Protein AF-A0A015M7V1-F1 (afdb_monomer_lite)

Organism: Rhizophagus irregularis (strain DAOM 197198w) (NCBI:txid1432141)

Radius of gyration: 36.33 Å; chains: 1; bounding box: 43×48×104 Å

Foldseek 3Di:
DDDDDDDDDDDDDDDDDDDDDPPPVVPPPPPVPPPDPPPPVVVVCVVCVVVVVPDDPDDDDPVRVCVVCVVVDDDDDPQWDADPPPRDIDGHPDDDPVVVVVVVVVVD

InterPro domains:
  IPR002677 Large ribosomal subunit protein bL32 [MF_00340] (54-106)
  IPR002677 Large ribosomal subunit protein bL32 [PF01783] (54-101)
  IPR002677 Large ribosomal subunit protein bL32 [TIGR01031] (54-101)
  IPR011332 Zinc-binding ribosomal protein [SSF57829] (51-102)
  IPR051991 Mitochondrial ribosomal protein bL32 [PTHR21026] (51-104)

Sequence (108 aa):
MFSSKYISIYNHALISTSTSGPLSIFMQTFWKESQRNTGTLLGLAEILGPILWAVPKKKTSHSKKRMRSANKGLKDKTNIVNCPGCGQKHLTHHLCFNCYKNFNNIER

Secondary structure (DSSP, 8-state):
---------------------TTSGGGSSSSTT--SS-TTTHHHHHHHHHHHH---SSPPPHHHHHHHHHTTPPPP---EEE-TTT--EEETTS--HHHHHHHHHH--

Structure (mmCIF, N/CA/C/O backbone):
data_AF-A0A015M7V1-F1
#
_entry.id   AF-A0A015M7V1-F1
#
loop_
_atom_site.group_PDB
_atom_site.id
_atom_site.type_symbol
_atom_site.label_atom_id
_atom_site.label_alt_id
_atom_site.label_comp_id
_atom_site.label_asym_id
_atom_site.label_entity_id
_atom_site.label_seq_id
_atom_site.pdbx_PDB_ins_code
_atom_site.Cartn_x
_atom_site.Cartn_y
_atom_site.Cartn_z
_atom_site.occupancy
_atom_site.B_iso_or_equiv
_atom_site.auth_seq_id
_atom_site.auth_comp_id
_atom_site.auth_asym_id
_atom_site.auth_atom_id
_atom_site.pdbx_PDB_model_num
ATOM 1 N N . MET A 1 1 ? 7.369 21.605 -35.701 1.00 39.56 1 MET A N 1
ATOM 2 C CA . MET A 1 1 ? 7.727 21.595 -37.140 1.00 39.56 1 MET A CA 1
ATOM 3 C C . MET A 1 1 ? 8.071 20.158 -37.493 1.00 39.56 1 MET A C 1
ATOM 5 O O . MET A 1 1 ? 9.021 19.668 -36.914 1.00 39.56 1 MET A O 1
ATOM 9 N N . PHE A 1 2 ? 7.351 19.357 -38.272 1.00 39.59 2 PHE A N 1
ATOM 10 C CA . PHE A 1 2 ? 6.214 19.477 -39.196 1.00 39.59 2 PHE A CA 1
ATOM 11 C C . PHE A 1 2 ? 5.358 18.213 -38.945 1.00 39.59 2 PHE A C 1
ATOM 13 O O . PHE A 1 2 ? 5.911 17.131 -38.800 1.00 39.59 2 PHE A O 1
ATOM 20 N N . SER A 1 3 ? 4.088 18.293 -38.553 1.00 34.16 3 SER A N 1
ATOM 21 C CA . SER A 1 3 ? 2.890 18.459 -39.388 1.00 34.16 3 SER A CA 1
ATOM 22 C C . SER A 1 3 ? 2.840 17.644 -40.687 1.00 34.16 3 SER A C 1
ATOM 24 O O . SER A 1 3 ? 3.708 17.754 -41.541 1.00 34.16 3 SER A O 1
ATOM 26 N N . SER A 1 4 ? 1.686 16.990 -40.836 1.00 37.41 4 SER A N 1
ATOM 27 C CA . SER A 1 4 ? 1.004 16.645 -42.083 1.00 37.41 4 SER A CA 1
ATOM 28 C C . SER A 1 4 ? 1.239 15.257 -42.678 1.00 37.41 4 SER A C 1
ATOM 30 O O . SER A 1 4 ? 2.152 15.000 -43.451 1.00 37.41 4 SER A O 1
ATOM 32 N N . LYS A 1 5 ? 0.265 14.394 -42.366 1.00 50.03 5 LYS A N 1
ATOM 33 C CA . LYS A 1 5 ? -0.50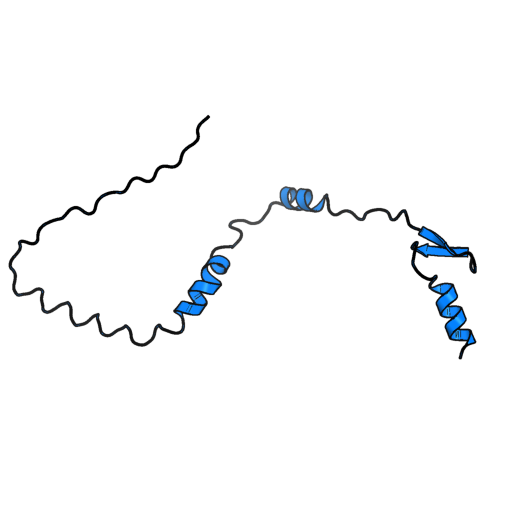2 13.574 -43.315 1.00 50.03 5 LYS A CA 1
ATOM 34 C C . LYS A 1 5 ? -0.212 13.906 -44.790 1.00 50.03 5 LYS A C 1
ATOM 36 O O . LYS A 1 5 ? -0.436 15.050 -45.180 1.00 50.03 5 LYS A O 1
ATOM 41 N N . TYR A 1 6 ? 0.083 12.901 -45.614 1.00 50.66 6 TYR A N 1
ATOM 42 C CA . TYR A 1 6 ? -0.621 12.760 -46.890 1.00 50.66 6 TYR A CA 1
ATOM 43 C C . TYR A 1 6 ? -0.497 11.348 -47.474 1.00 50.66 6 TYR A C 1
ATOM 45 O O . TYR A 1 6 ? 0.552 10.713 -47.441 1.00 50.66 6 TYR A O 1
ATOM 53 N N . ILE A 1 7 ? -1.633 10.885 -47.977 1.00 50.22 7 ILE A N 1
ATOM 54 C CA . I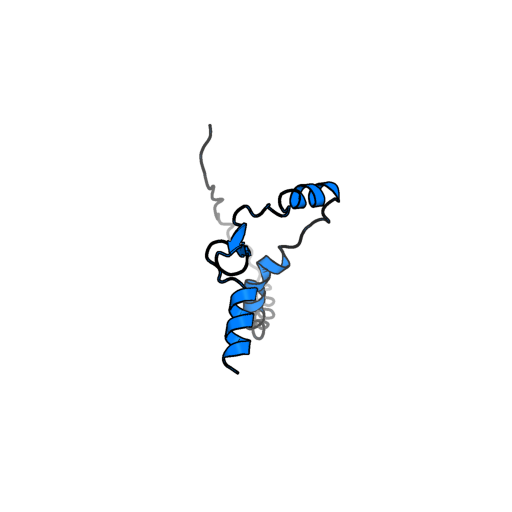LE A 1 7 ? -1.883 9.651 -48.713 1.00 50.22 7 ILE A CA 1
ATOM 55 C C . ILE A 1 7 ? -1.413 9.864 -50.156 1.00 50.22 7 ILE A C 1
ATOM 57 O O . ILE A 1 7 ? -1.792 10.859 -50.760 1.00 50.22 7 ILE A O 1
ATOM 61 N N . SER A 1 8 ? -0.668 8.923 -50.741 1.00 42.22 8 SER A N 1
ATOM 62 C CA . SER A 1 8 ? -0.538 8.839 -52.201 1.00 42.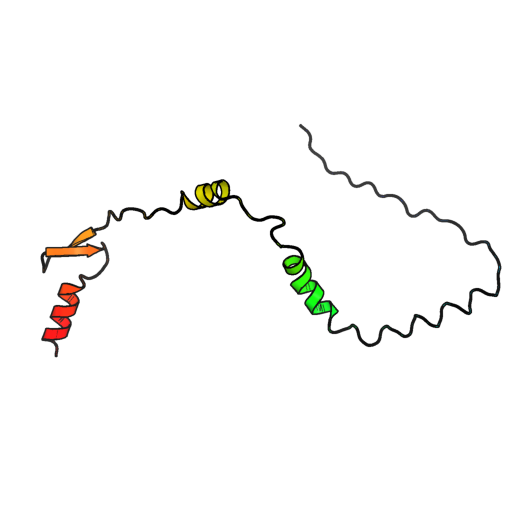22 8 SER A CA 1
ATOM 63 C C . SER A 1 8 ? -0.860 7.427 -52.668 1.00 42.22 8 SER A C 1
ATOM 65 O O . SER A 1 8 ? -0.006 6.548 -52.721 1.00 42.22 8 SER A O 1
ATOM 67 N N . ILE A 1 9 ? -2.150 7.229 -52.934 1.00 50.59 9 ILE A N 1
ATOM 68 C CA . ILE A 1 9 ? -2.687 6.633 -54.163 1.00 50.59 9 ILE A CA 1
ATOM 69 C C . ILE A 1 9 ? -1.583 6.267 -55.169 1.00 50.59 9 ILE A C 1
ATOM 71 O O . ILE A 1 9 ? -0.984 7.145 -55.788 1.00 50.59 9 ILE A O 1
ATOM 75 N N . TYR A 1 10 ? -1.353 4.971 -55.367 1.00 47.97 10 TYR A N 1
ATOM 76 C CA . TYR A 1 10 ? -0.827 4.475 -56.631 1.00 47.97 10 TYR A CA 1
ATOM 77 C C . TYR A 1 10 ? -1.957 3.751 -57.349 1.00 47.97 10 TYR A C 1
ATOM 79 O O . TYR A 1 10 ? -2.321 2.620 -57.045 1.00 47.97 10 TYR A O 1
ATOM 87 N N . ASN A 1 11 ? -2.560 4.542 -58.229 1.00 55.62 11 ASN A N 1
ATOM 88 C CA . ASN A 1 11 ? -3.210 4.214 -59.485 1.00 55.62 11 ASN A CA 1
ATOM 89 C C . ASN A 1 11 ? -3.291 2.727 -59.856 1.00 55.62 11 ASN A C 1
ATOM 91 O O . ASN A 1 11 ? -2.299 2.087 -60.200 1.00 55.62 11 ASN A O 1
ATOM 95 N N . HIS A 1 12 ? -4.532 2.254 -59.953 1.00 53.00 12 HIS A N 1
ATOM 96 C CA . HIS A 1 12 ? -4.902 1.304 -60.989 1.00 53.00 12 HIS A CA 1
ATOM 97 C C . HIS A 1 12 ? -4.653 1.952 -62.356 1.00 53.00 12 HIS A C 1
ATOM 99 O O . HIS A 1 12 ? -5.276 2.957 -62.689 1.00 53.00 12 HIS A O 1
ATOM 105 N N . ALA A 1 13 ? -3.774 1.359 -63.157 1.00 44.25 13 ALA A N 1
ATOM 106 C CA . ALA A 1 13 ? -3.712 1.613 -64.587 1.00 44.25 13 ALA A CA 1
ATOM 107 C C . ALA A 1 13 ? -3.481 0.284 -65.314 1.00 44.25 13 ALA A C 1
ATOM 109 O O . ALA A 1 13 ? -2.389 -0.273 -65.316 1.00 44.25 13 ALA A O 1
ATOM 110 N N . LEU A 1 14 ? -4.596 -0.234 -65.834 1.00 47.03 14 LEU A N 1
ATOM 111 C CA . LEU A 1 14 ? -4.760 -0.895 -67.129 1.00 47.03 14 LEU A CA 1
ATOM 112 C C . LEU A 1 14 ? -3.486 -1.479 -67.764 1.00 47.03 14 LEU A C 1
ATOM 114 O O . LEU A 1 14 ? -2.720 -0.761 -68.401 1.00 47.03 14 LEU A O 1
ATOM 118 N N . ILE A 1 15 ? -3.359 -2.807 -67.722 1.00 42.41 15 ILE A N 1
ATOM 119 C CA . ILE A 1 15 ? -2.687 -3.536 -68.799 1.00 42.41 15 ILE A CA 1
ATOM 120 C C . ILE A 1 15 ? -3.764 -4.331 -69.526 1.00 42.41 15 ILE A C 1
ATOM 122 O O . ILE A 1 15 ? -4.440 -5.195 -68.968 1.00 42.41 15 ILE A O 1
ATOM 126 N N . SER A 1 16 ? -3.954 -3.921 -70.768 1.00 41.44 16 SER A N 1
ATOM 127 C CA . SER A 1 16 ? -4.854 -4.447 -71.773 1.00 41.44 16 SER A CA 1
ATOM 128 C C . SER A 1 16 ? -4.626 -5.938 -72.024 1.00 41.44 16 SER A C 1
ATOM 130 O O . SER A 1 16 ? -3.512 -6.411 -72.240 1.00 41.44 16 SER A O 1
ATOM 132 N N . THR A 1 17 ? -5.732 -6.673 -72.055 1.00 49.56 17 THR A N 1
ATOM 133 C CA . THR A 1 17 ? -5.836 -8.031 -72.582 1.00 49.56 17 THR A CA 1
ATOM 134 C C . THR A 1 17 ? -5.466 -8.055 -74.060 1.00 49.56 17 THR A C 1
ATOM 136 O O . THR A 1 17 ? -6.141 -7.418 -74.865 1.00 49.56 17 THR A O 1
ATOM 139 N N . SER A 1 18 ? -4.445 -8.823 -74.436 1.00 51.44 18 SER A N 1
ATOM 140 C CA . SER A 1 18 ? -4.304 -9.321 -75.811 1.00 51.44 18 SER A CA 1
ATOM 141 C C . SER A 1 18 ? -3.325 -10.492 -75.898 1.00 51.44 18 SER A C 1
ATOM 143 O O . SER A 1 18 ? -2.223 -10.361 -76.408 1.00 51.44 18 SER A O 1
ATOM 145 N N . THR A 1 19 ? -3.748 -11.675 -75.457 1.00 50.72 19 THR A N 1
ATOM 146 C CA . THR A 1 19 ? -3.276 -12.918 -76.079 1.00 50.72 19 THR A CA 1
ATOM 147 C C . THR A 1 19 ? -4.437 -13.899 -76.176 1.00 50.72 19 THR A C 1
ATOM 149 O O . THR A 1 19 ? -4.926 -14.470 -75.204 1.00 50.72 19 THR A O 1
ATOM 152 N N . SER A 1 20 ? -4.927 -14.024 -77.402 1.00 57.53 20 SER A N 1
ATOM 153 C CA . SER A 1 20 ? -5.829 -15.057 -77.880 1.00 57.53 20 SER A CA 1
ATOM 154 C C . SER A 1 20 ? -5.224 -16.442 -77.641 1.00 57.53 20 SER A C 1
ATOM 156 O O . SER A 1 20 ? -4.192 -16.787 -78.209 1.00 57.53 20 SER A O 1
ATOM 158 N N . GLY A 1 21 ? -5.883 -17.258 -76.822 1.00 52.94 21 GLY A N 1
ATOM 159 C CA . GLY A 1 21 ? -5.519 -18.659 -76.634 1.00 52.94 21 GLY A CA 1
ATOM 160 C C . GLY A 1 21 ? -6.689 -19.457 -76.056 1.00 52.94 21 GLY A C 1
ATOM 161 O O . GLY A 1 21 ? -7.002 -19.277 -74.881 1.00 52.94 21 GLY A O 1
ATOM 162 N N . PRO A 1 22 ? -7.344 -20.349 -76.823 1.00 55.25 22 PRO A N 1
ATOM 163 C CA . PRO A 1 22 ? -8.545 -21.071 -76.384 1.00 55.25 22 PRO A CA 1
ATOM 164 C C . PRO A 1 22 ? -8.295 -22.199 -75.357 1.00 55.25 22 PRO A C 1
ATOM 166 O O . PRO A 1 22 ? -9.187 -23.000 -75.103 1.00 55.25 22 PRO A O 1
ATOM 169 N N . LEU A 1 23 ? -7.115 -22.273 -74.729 1.00 50.62 23 LEU A N 1
ATOM 170 C CA . LEU A 1 23 ? -6.747 -23.347 -73.790 1.00 50.62 23 LEU A CA 1
ATOM 171 C C . LEU A 1 23 ? -6.768 -22.947 -72.302 1.00 50.62 23 LEU A C 1
ATOM 173 O O . LEU A 1 23 ? -6.544 -23.797 -71.446 1.00 50.62 23 LEU A O 1
ATOM 177 N N . SER A 1 24 ? -7.071 -21.693 -71.951 1.00 53.00 24 SER A N 1
ATOM 178 C CA . SER A 1 24 ? -7.080 -21.238 -70.544 1.00 53.00 24 SER A CA 1
ATOM 179 C C . SER A 1 24 ? -8.448 -21.311 -69.852 1.00 53.00 24 SER A C 1
ATOM 181 O O . SER A 1 24 ? -8.543 -21.074 -68.646 1.00 53.00 24 SER A O 1
ATOM 183 N N . ILE A 1 25 ? -9.505 -21.691 -70.577 1.00 49.31 25 ILE A N 1
ATOM 184 C CA . ILE A 1 25 ? -10.863 -21.839 -70.022 1.00 49.31 25 ILE A CA 1
ATOM 185 C C . ILE A 1 25 ? -10.991 -23.142 -69.204 1.00 49.31 25 ILE A C 1
ATOM 187 O O . ILE A 1 25 ? -11.858 -23.255 -68.341 1.00 49.31 25 ILE A O 1
ATOM 191 N N . PHE A 1 26 ? -10.077 -24.103 -69.384 1.00 50.84 26 PHE A N 1
ATOM 192 C CA . PHE A 1 26 ? -10.137 -25.412 -68.719 1.00 50.84 26 PHE A CA 1
ATOM 193 C C . PHE A 1 26 ? -9.481 -25.468 -67.323 1.00 50.84 26 PHE A C 1
ATOM 195 O O . PHE A 1 26 ? -9.515 -26.502 -66.664 1.00 50.84 26 PHE A O 1
ATOM 202 N N . MET A 1 27 ? -8.912 -24.366 -66.824 1.00 48.50 27 MET A N 1
ATOM 203 C CA . MET A 1 27 ? -8.273 -24.317 -65.496 1.00 48.50 27 MET A CA 1
ATOM 204 C C . MET A 1 27 ? -8.812 -23.190 -64.611 1.00 48.50 27 MET A C 1
ATOM 206 O O . MET A 1 27 ? -8.071 -22.543 -63.882 1.00 48.50 27 MET A O 1
ATOM 210 N N . GLN A 1 28 ? -10.120 -22.925 -64.670 1.00 54.81 28 GLN A N 1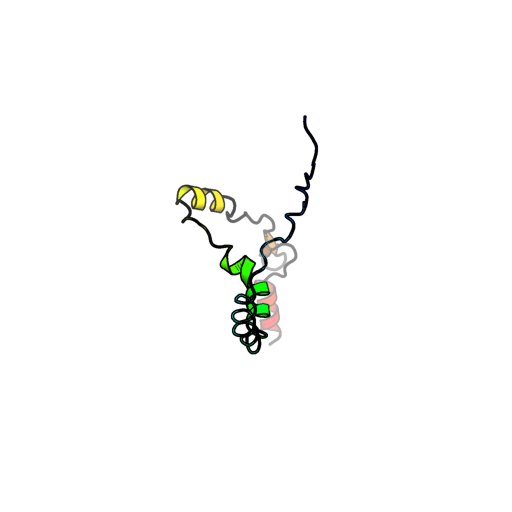
ATOM 211 C CA . GLN A 1 28 ? -10.757 -21.955 -63.763 1.00 54.81 28 GLN A CA 1
ATOM 212 C C . GLN A 1 28 ? -11.997 -22.491 -63.039 1.00 54.81 28 GLN A C 1
ATOM 214 O O . GLN A 1 28 ? -12.506 -21.834 -62.134 1.00 54.81 28 GLN A O 1
ATOM 219 N N . THR A 1 29 ? -12.457 -23.704 -63.349 1.00 52.66 29 THR A N 1
ATOM 220 C CA . THR A 1 29 ? -13.654 -24.282 -62.716 1.00 52.66 29 THR A CA 1
ATOM 221 C C . THR A 1 29 ? -13.361 -25.306 -61.622 1.00 52.66 29 THR A C 1
ATOM 223 O O . THR A 1 29 ? -14.285 -25.688 -60.916 1.00 52.66 29 THR A O 1
ATOM 226 N N . PHE A 1 30 ? -12.102 -25.695 -61.386 1.00 51.03 30 PHE A N 1
ATOM 227 C CA . PHE A 1 30 ? -11.790 -26.709 -60.365 1.00 51.03 30 PHE A CA 1
ATOM 228 C C . PHE A 1 30 ? -11.443 -26.155 -58.971 1.00 51.03 30 PHE A C 1
ATOM 230 O O . PHE A 1 30 ? -11.363 -26.915 -58.014 1.00 51.03 30 PHE A O 1
ATOM 237 N N . TRP A 1 31 ? -11.269 -24.839 -58.813 1.00 48.19 31 TRP A N 1
ATOM 238 C CA . TRP A 1 31 ? -10.969 -24.239 -57.499 1.00 48.19 31 TRP A CA 1
ATOM 239 C C . TRP A 1 31 ? -12.094 -23.382 -56.911 1.00 48.19 31 TRP A C 1
ATOM 241 O O . TRP A 1 31 ? -11.971 -22.878 -55.797 1.00 48.19 31 TRP A O 1
ATOM 251 N N . LYS A 1 32 ? -13.231 -23.265 -57.608 1.00 49.12 32 LYS A N 1
ATOM 252 C CA . LYS A 1 32 ? -14.422 -22.562 -57.103 1.00 49.12 32 LYS A CA 1
ATOM 253 C C . LYS A 1 32 ? -15.414 -23.454 -56.348 1.00 49.12 32 LYS A C 1
ATOM 255 O O . LYS A 1 32 ? -16.511 -23.010 -56.044 1.00 49.12 32 LYS A O 1
ATOM 260 N N . GLU A 1 33 ? -14.998 -24.663 -55.977 1.00 53.47 33 GLU A N 1
ATOM 261 C CA . GLU A 1 33 ? -15.824 -25.636 -55.249 1.00 53.47 33 GLU A CA 1
ATOM 262 C C . GLU A 1 33 ? -15.158 -26.098 -53.939 1.00 53.47 33 GLU A C 1
ATOM 264 O O . GLU A 1 33 ? -15.372 -27.204 -53.461 1.00 53.47 33 GLU A O 1
ATOM 269 N N . SER A 1 34 ? -14.321 -25.251 -53.333 1.00 48.72 34 SER A N 1
ATOM 270 C CA . SER A 1 34 ? -13.780 -25.477 -51.983 1.00 48.72 34 SER A CA 1
ATOM 271 C C . SER A 1 34 ? -14.054 -24.279 -51.069 1.00 48.72 34 SER A C 1
ATOM 273 O O . SER A 1 34 ? -13.226 -23.887 -50.250 1.00 48.72 34 SER A O 1
ATOM 275 N N . GLN A 1 35 ? -15.233 -23.672 -51.210 1.00 55.62 35 GLN A N 1
ATOM 276 C CA . GLN A 1 35 ? -15.750 -22.659 -50.282 1.00 55.62 35 GLN A CA 1
ATOM 277 C C . GLN A 1 35 ? -17.062 -23.108 -49.627 1.00 55.62 35 GLN A C 1
ATOM 279 O O . GLN A 1 35 ? -18.017 -22.344 -49.547 1.00 55.62 35 GLN A O 1
ATOM 284 N N . ARG A 1 36 ? -17.137 -24.360 -49.154 1.00 52.81 36 ARG A N 1
ATOM 285 C CA . ARG A 1 36 ? -18.334 -24.858 -48.450 1.00 52.81 36 ARG A CA 1
ATOM 286 C C . ARG A 1 36 ? -18.124 -25.321 -47.007 1.00 52.81 36 ARG A C 1
ATOM 288 O O . ARG A 1 36 ? -19.045 -25.893 -46.443 1.00 52.81 36 ARG A O 1
ATOM 295 N N . ASN A 1 37 ? -16.986 -25.036 -46.360 1.00 55.50 37 ASN A N 1
ATOM 296 C CA . ASN A 1 37 ? -16.859 -25.372 -44.932 1.00 55.50 37 ASN A CA 1
ATOM 297 C C . ASN A 1 37 ? -15.887 -24.518 -44.091 1.00 55.50 37 ASN A C 1
ATOM 299 O O . ASN A 1 37 ? -15.217 -25.034 -43.203 1.00 55.50 37 ASN A O 1
ATOM 303 N N . THR A 1 38 ? -15.778 -23.212 -44.350 1.00 53.84 38 THR A N 1
ATOM 304 C CA . THR A 1 38 ? -14.918 -22.301 -43.556 1.00 53.84 38 THR A CA 1
ATOM 305 C C . THR A 1 38 ? -15.698 -21.231 -42.784 1.00 53.84 38 THR A C 1
ATOM 307 O O . THR A 1 38 ? -15.104 -20.296 -42.260 1.00 53.84 38 THR A O 1
ATOM 310 N N . GLY A 1 39 ? -17.024 -21.353 -42.667 1.00 52.59 39 GLY A N 1
ATOM 311 C CA . GLY A 1 39 ? -17.877 -20.307 -42.081 1.00 52.59 39 GLY A CA 1
ATOM 312 C C . GLY A 1 39 ? -17.789 -20.145 -40.557 1.00 52.59 39 GLY A C 1
ATOM 313 O O . GLY A 1 39 ? -18.136 -19.088 -40.044 1.00 52.59 39 GLY A O 1
ATOM 314 N N . THR A 1 40 ? -17.311 -21.151 -39.818 1.00 55.59 40 THR A N 1
ATOM 315 C CA . THR A 1 40 ? -17.310 -21.141 -38.339 1.00 55.59 40 THR A CA 1
ATOM 316 C C . THR A 1 40 ? -15.936 -20.919 -37.700 1.00 55.59 40 THR A C 1
ATOM 318 O O . THR A 1 40 ? -15.873 -20.561 -36.527 1.00 55.59 40 THR A O 1
ATOM 321 N N . LEU A 1 41 ? -14.831 -21.050 -38.447 1.00 56.12 41 LEU A N 1
ATOM 322 C CA . LEU A 1 41 ? -13.477 -20.751 -37.944 1.00 56.12 41 LEU A CA 1
ATOM 323 C C . LEU A 1 41 ? -13.027 -19.302 -38.197 1.00 56.12 41 LEU A C 1
ATOM 325 O O . LEU A 1 41 ? -12.101 -18.833 -37.539 1.00 56.12 41 LEU A O 1
ATOM 329 N N . LEU A 1 42 ? -13.691 -18.577 -39.103 1.00 58.72 42 LEU A N 1
ATOM 330 C CA . LEU A 1 42 ? -13.358 -17.180 -39.408 1.00 58.72 42 LEU A CA 1
ATOM 331 C C . LEU A 1 42 ? -13.721 -16.230 -38.256 1.00 58.72 42 LEU A C 1
ATOM 333 O O . LEU A 1 42 ? -12.915 -15.378 -37.894 1.00 58.72 42 LEU A O 1
ATOM 337 N N . GLY A 1 43 ? -14.871 -16.432 -37.605 1.00 61.91 43 GLY A N 1
ATOM 338 C CA . GLY A 1 43 ? -15.322 -15.547 -36.523 1.00 61.91 43 GLY A CA 1
ATOM 339 C C . GLY A 1 43 ? -14.451 -15.609 -35.262 1.00 61.91 43 GLY A C 1
ATOM 340 O O . GLY A 1 43 ? -14.196 -14.587 -34.630 1.00 61.91 43 GLY A O 1
ATOM 341 N N . LEU A 1 44 ? -13.933 -16.790 -34.907 1.00 65.56 44 LEU A N 1
ATOM 342 C CA . LEU A 1 44 ? -13.029 -16.926 -33.759 1.00 65.56 44 LEU A CA 1
ATOM 343 C C . LEU A 1 44 ? -11.640 -16.347 -34.061 1.00 65.56 44 LEU A C 1
ATOM 345 O O . LEU A 1 44 ? -11.045 -15.712 -33.194 1.00 65.56 44 LEU A O 1
ATOM 349 N N . ALA A 1 45 ? -11.134 -16.533 -35.283 1.00 66.94 45 ALA A N 1
ATOM 350 C CA . ALA A 1 45 ? -9.842 -15.996 -35.706 1.00 66.94 45 ALA A CA 1
ATOM 351 C C . ALA A 1 45 ? -9.829 -14.459 -35.746 1.00 66.94 45 ALA A C 1
ATOM 353 O O . ALA A 1 45 ? -8.825 -13.856 -35.371 1.00 66.94 45 ALA A O 1
ATOM 354 N N . GLU A 1 46 ? 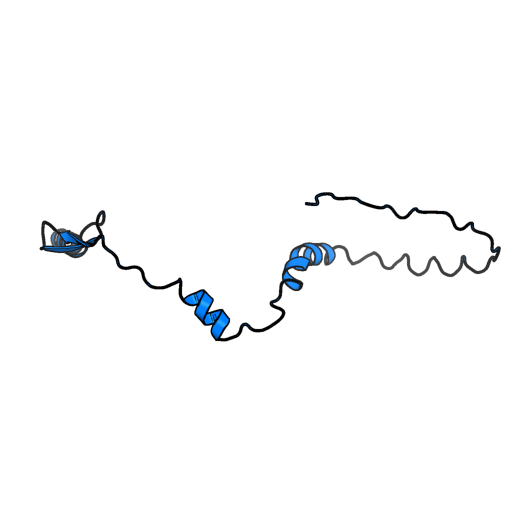-10.937 -13.818 -36.125 1.00 69.00 46 GLU A N 1
ATOM 355 C CA . GLU A 1 46 ? -11.064 -12.355 -36.082 1.00 69.00 46 GLU A CA 1
ATOM 356 C C . GLU A 1 46 ? -11.091 -11.806 -34.646 1.00 69.00 46 GLU A C 1
ATOM 358 O O . GLU A 1 46 ? -10.445 -10.799 -34.358 1.00 69.00 46 GLU A O 1
ATOM 363 N N . ILE A 1 47 ? -11.760 -12.497 -33.717 1.00 72.69 47 ILE A N 1
ATOM 364 C CA . ILE A 1 47 ? -11.838 -12.089 -32.303 1.00 72.69 47 ILE A CA 1
ATOM 365 C C . ILE A 1 47 ? -10.509 -12.342 -31.564 1.00 72.69 47 ILE A C 1
ATOM 367 O O . ILE A 1 47 ? -10.078 -11.529 -30.745 1.00 72.69 47 ILE A O 1
ATOM 371 N N . LEU A 1 48 ? -9.839 -13.464 -31.843 1.00 73.38 48 LEU A N 1
ATOM 372 C CA . LEU A 1 48 ? -8.604 -13.889 -31.163 1.00 73.38 48 LEU A CA 1
ATOM 373 C C . LEU A 1 48 ? -7.319 -13.407 -31.852 1.00 73.38 48 LEU A C 1
ATOM 375 O O . LEU A 1 48 ? -6.255 -13.453 -31.234 1.00 73.38 48 LEU A O 1
ATOM 379 N N . GLY A 1 49 ? -7.388 -12.923 -33.094 1.00 74.44 49 GLY A N 1
ATOM 380 C CA . GLY A 1 49 ? -6.251 -12.417 -33.872 1.00 74.44 49 GLY A CA 1
ATOM 381 C C . GLY A 1 49 ? -5.327 -11.452 -33.110 1.00 74.44 49 GLY A C 1
ATOM 382 O O . GLY A 1 49 ? -4.125 -11.721 -33.021 1.00 74.44 49 GLY A O 1
ATOM 383 N N . PRO A 1 50 ? -5.838 -10.375 -32.480 1.00 73.62 50 PRO A N 1
ATOM 384 C CA . PRO A 1 50 ? -4.991 -9.447 -31.728 1.00 73.62 50 PRO A CA 1
ATOM 385 C C . PRO A 1 50 ? -4.376 -10.071 -30.466 1.00 73.62 50 PRO A C 1
ATOM 387 O O . PRO A 1 50 ? -3.272 -9.694 -30.083 1.00 73.62 50 PRO A O 1
ATOM 390 N N . ILE A 1 51 ? -5.038 -11.047 -29.839 1.00 72.56 51 ILE A N 1
ATOM 391 C CA . ILE A 1 51 ? -4.536 -11.740 -28.640 1.00 72.56 51 ILE A CA 1
ATOM 392 C C . ILE A 1 51 ? -3.415 -12.721 -29.014 1.00 72.56 51 ILE A C 1
ATOM 394 O O . ILE A 1 51 ? -2.403 -12.790 -28.318 1.00 72.56 51 ILE A O 1
ATOM 398 N N . LEU A 1 52 ? -3.551 -13.430 -30.139 1.00 69.62 52 LEU A N 1
ATOM 399 C CA . LEU A 1 52 ? -2.525 -14.340 -30.663 1.00 69.62 52 LEU A CA 1
ATOM 400 C C . LEU A 1 52 ? -1.245 -13.600 -31.086 1.00 69.62 52 LEU A C 1
ATOM 402 O O . LEU A 1 52 ? -0.152 -14.156 -30.984 1.00 69.62 52 LEU A O 1
ATOM 406 N N . TRP A 1 53 ? -1.355 -12.346 -31.535 1.00 76.31 53 TRP A N 1
ATOM 407 C CA . TRP A 1 53 ? -0.200 -11.522 -31.917 1.00 76.31 53 TRP A CA 1
ATOM 408 C C . TRP A 1 53 ? 0.378 -10.691 -30.763 1.00 76.31 53 TRP A C 1
ATOM 410 O O . TRP A 1 53 ? 1.560 -10.336 -30.794 1.00 76.31 53 TRP A O 1
ATOM 420 N N . ALA A 1 54 ? -0.404 -10.407 -29.719 1.00 82.88 54 ALA A N 1
ATOM 421 C CA . ALA A 1 54 ? 0.028 -9.643 -28.549 1.00 82.88 54 ALA A CA 1
ATOM 422 C C . ALA A 1 54 ? 0.747 -10.520 -27.508 1.00 82.88 54 ALA A C 1
ATOM 424 O O . ALA A 1 54 ? 0.312 -10.670 -26.368 1.00 82.88 54 ALA A O 1
ATOM 425 N N . VAL A 1 55 ? 1.901 -11.073 -27.885 1.00 86.88 55 VAL A N 1
ATOM 426 C CA . VAL A 1 55 ? 2.785 -11.824 -26.980 1.00 86.88 55 VAL A CA 1
ATOM 427 C C . VAL A 1 55 ? 4.053 -11.007 -26.704 1.00 86.88 55 VAL A C 1
ATOM 429 O O . VAL A 1 55 ? 4.619 -10.408 -27.624 1.00 86.88 55 VAL A O 1
ATOM 432 N N . PRO A 1 56 ? 4.564 -10.966 -25.456 1.00 90.81 56 PRO A N 1
ATOM 433 C CA . PRO A 1 56 ? 5.838 -10.318 -25.172 1.00 90.81 56 PRO A CA 1
ATOM 434 C C . PRO A 1 56 ? 6.960 -10.951 -26.002 1.00 90.81 56 PRO A C 1
ATOM 436 O O . PRO A 1 56 ? 7.319 -12.111 -25.819 1.00 90.81 56 PRO A O 1
ATOM 439 N N . LYS A 1 57 ? 7.577 -10.158 -26.884 1.00 91.75 57 LYS A N 1
ATOM 440 C CA . LYS A 1 57 ? 8.640 -10.632 -27.784 1.00 91.75 57 LYS A CA 1
ATOM 441 C C . LYS A 1 57 ? 9.861 -11.194 -27.045 1.00 91.75 57 LYS A C 1
ATOM 443 O O . LYS A 1 57 ? 10.579 -12.025 -27.602 1.00 91.75 57 LYS A O 1
ATOM 448 N N . LYS A 1 58 ? 10.143 -10.699 -25.831 1.00 95.56 58 LYS A N 1
ATOM 449 C CA . LYS A 1 58 ? 11.312 -11.056 -25.009 1.00 95.56 58 LYS A CA 1
ATOM 450 C C . LYS A 1 58 ? 10.984 -11.020 -23.513 1.00 95.56 58 LYS A C 1
ATOM 452 O O . LYS A 1 58 ? 10.188 -10.199 -23.059 1.00 95.56 58 LYS A O 1
ATOM 457 N N . LYS A 1 59 ? 11.674 -11.861 -22.735 1.00 96.06 59 LYS A N 1
ATOM 458 C CA . LYS A 1 59 ? 11.640 -11.845 -21.264 1.00 96.06 59 LYS A CA 1
ATOM 459 C C . LYS A 1 59 ? 12.179 -10.513 -20.729 1.00 96.06 59 LYS A C 1
ATOM 461 O O . LYS A 1 59 ? 13.190 -10.000 -21.203 1.00 96.06 59 LYS A O 1
ATOM 466 N N . THR A 1 60 ? 11.537 -9.957 -19.706 1.00 97.00 60 THR A N 1
ATOM 467 C CA . THR A 1 60 ? 12.014 -8.727 -19.055 1.00 97.00 60 THR A CA 1
ATOM 468 C C . THR A 1 60 ? 13.239 -9.001 -18.178 1.00 97.00 60 THR A C 1
ATOM 470 O O . THR A 1 60 ? 13.226 -9.970 -17.419 1.00 97.00 60 THR A O 1
ATOM 473 N N . SER A 1 61 ? 14.253 -8.129 -18.208 1.00 97.94 61 SER A N 1
ATOM 474 C CA . SER A 1 61 ? 15.416 -8.235 -17.314 1.00 97.94 61 SER A CA 1
ATOM 475 C C . SER A 1 61 ? 15.046 -7.994 -15.845 1.00 97.94 61 SER A C 1
ATOM 477 O O . SER A 1 61 ? 14.059 -7.315 -15.541 1.00 97.94 61 SER A O 1
ATOM 479 N N . HIS A 1 62 ? 15.865 -8.513 -14.924 1.00 98.06 62 HIS A N 1
ATOM 480 C CA . HIS A 1 62 ? 15.675 -8.323 -13.482 1.00 98.06 62 HIS A CA 1
ATOM 481 C C . HIS A 1 62 ? 15.621 -6.838 -13.090 1.00 98.06 62 HIS A C 1
ATOM 483 O O . HIS A 1 62 ? 14.730 -6.448 -12.339 1.00 98.06 62 HIS A O 1
ATOM 489 N N . SER A 1 63 ? 16.495 -6.000 -13.663 1.00 98.06 63 SER A N 1
ATOM 490 C CA . SER A 1 63 ? 16.498 -4.548 -13.423 1.00 98.06 63 SER A CA 1
ATOM 491 C C . SER A 1 63 ? 15.176 -3.892 -13.849 1.00 98.06 63 SER A C 1
ATOM 493 O O . SER A 1 63 ? 14.507 -3.263 -13.029 1.00 98.06 63 SER A O 1
ATOM 495 N N . LYS A 1 64 ? 14.702 -4.149 -15.080 1.00 97.06 64 LYS A N 1
ATOM 496 C CA . LYS A 1 64 ? 13.420 -3.608 -15.574 1.00 97.06 64 LYS A CA 1
ATOM 497 C C . LYS A 1 64 ? 12.229 -4.076 -14.730 1.00 97.06 64 LYS A C 1
ATOM 499 O O . LYS A 1 64 ? 11.298 -3.306 -14.508 1.00 97.06 64 LYS A O 1
ATOM 504 N N . LYS A 1 65 ? 12.241 -5.325 -14.246 1.00 97.56 65 LYS A N 1
ATOM 505 C CA . LYS A 1 65 ? 11.217 -5.835 -13.318 1.00 97.56 65 LYS A CA 1
ATOM 506 C C . LYS A 1 65 ? 11.258 -5.084 -11.981 1.00 97.56 65 LYS A C 1
ATOM 508 O O . LYS A 1 65 ? 10.210 -4.622 -11.540 1.00 97.56 65 LYS A O 1
ATOM 513 N N . ARG A 1 66 ? 12.447 -4.920 -11.387 1.00 97.19 66 ARG A N 1
ATOM 514 C CA . ARG A 1 66 ? 12.652 -4.243 -10.095 1.00 97.19 66 ARG A CA 1
ATOM 515 C C . ARG A 1 66 ? 12.242 -2.771 -10.138 1.00 97.19 66 ARG A C 1
ATOM 517 O O . ARG A 1 66 ? 11.548 -2.314 -9.237 1.00 97.19 66 ARG A O 1
ATOM 524 N N . MET A 1 67 ? 12.601 -2.054 -11.204 1.00 97.38 67 MET A N 1
ATOM 525 C CA . MET A 1 67 ? 12.197 -0.656 -11.395 1.00 97.38 67 MET A CA 1
ATOM 526 C C . MET A 1 67 ? 10.672 -0.506 -11.438 1.00 97.38 67 MET A C 1
ATOM 528 O O . MET A 1 67 ? 10.121 0.372 -10.786 1.00 97.38 67 MET A O 1
ATOM 532 N N . ARG A 1 68 ? 9.962 -1.406 -12.136 1.00 96.50 68 ARG A N 1
ATOM 533 C CA . ARG A 1 68 ? 8.489 -1.379 -12.177 1.00 96.50 68 ARG A CA 1
ATOM 534 C C . ARG A 1 68 ? 7.832 -1.724 -10.838 1.00 96.50 68 ARG A C 1
ATOM 536 O O . ARG A 1 68 ? 6.715 -1.280 -10.590 1.00 96.50 68 ARG A O 1
ATOM 543 N N . SER A 1 69 ? 8.469 -2.544 -9.999 1.00 96.62 69 SER A N 1
ATOM 544 C CA . SER A 1 69 ? 7.937 -2.890 -8.673 1.00 96.62 69 SER A CA 1
ATOM 545 C C . SER A 1 69 ? 8.251 -1.854 -7.595 1.00 96.62 69 SER A C 1
ATOM 547 O O . SER A 1 69 ? 7.562 -1.841 -6.583 1.00 96.62 69 SER A O 1
ATOM 549 N N . ALA A 1 70 ? 9.248 -0.988 -7.799 1.00 95.62 70 ALA A N 1
ATOM 550 C CA . ALA A 1 70 ? 9.695 -0.024 -6.790 1.00 95.62 70 ALA A CA 1
ATOM 551 C C . ALA A 1 70 ? 8.574 0.916 -6.315 1.00 95.62 70 ALA A C 1
ATOM 553 O O . ALA A 1 70 ? 8.480 1.222 -5.133 1.00 95.62 70 ALA A O 1
ATOM 554 N N . ASN A 1 71 ? 7.660 1.288 -7.212 1.00 92.38 71 ASN A N 1
ATOM 555 C CA . ASN A 1 71 ? 6.572 2.220 -6.904 1.00 92.38 71 ASN A CA 1
ATOM 556 C C . ASN A 1 71 ? 5.368 1.566 -6.198 1.00 92.38 71 ASN A C 1
ATOM 558 O O . ASN A 1 71 ? 4.369 2.234 -5.950 1.00 92.38 71 ASN A O 1
ATOM 562 N N . LYS A 1 72 ? 5.423 0.259 -5.909 1.00 95.25 72 LYS A N 1
ATOM 563 C CA . LYS A 1 72 ? 4.308 -0.521 -5.340 1.00 95.25 72 LYS A CA 1
ATOM 564 C C . LYS A 1 72 ? 4.483 -0.828 -3.846 1.00 95.25 72 LYS A C 1
ATOM 566 O O . LYS A 1 72 ? 3.939 -1.817 -3.366 1.00 95.25 72 LYS A O 1
ATOM 571 N N . GLY A 1 73 ? 5.277 -0.031 -3.130 1.00 94.31 73 GLY A N 1
ATOM 572 C CA . GLY A 1 73 ? 5.489 -0.196 -1.690 1.00 94.31 73 GLY A CA 1
ATOM 573 C C . GLY A 1 73 ? 4.207 -0.010 -0.869 1.00 94.31 73 GLY A C 1
ATOM 574 O O . GLY A 1 73 ? 3.273 0.669 -1.305 1.00 94.31 73 GLY A O 1
ATOM 575 N N . LEU A 1 74 ? 4.167 -0.618 0.322 1.00 95.56 74 LEU A N 1
ATOM 576 C CA . LEU A 1 74 ? 3.090 -0.392 1.284 1.00 95.56 74 LEU A CA 1
ATOM 577 C C . LEU A 1 74 ? 3.137 1.069 1.741 1.00 95.56 74 LEU A C 1
ATOM 579 O O . LEU A 1 74 ? 4.189 1.557 2.141 1.00 95.56 74 LEU A O 1
ATOM 583 N N . LYS A 1 75 ? 2.001 1.761 1.653 1.00 94.25 75 LYS A N 1
ATOM 584 C CA . LYS A 1 75 ? 1.865 3.122 2.173 1.00 94.25 75 LYS A CA 1
ATOM 585 C C . LYS A 1 75 ? 1.49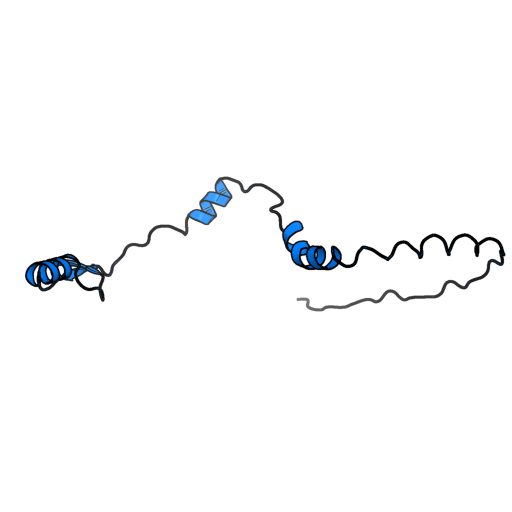5 3.065 3.648 1.00 94.25 75 LYS A C 1
ATOM 587 O O . LYS A 1 75 ? 0.605 2.295 4.022 1.00 94.25 75 LYS A O 1
ATOM 592 N N . ASP A 1 76 ? 2.125 3.916 4.446 1.00 94.31 76 ASP A N 1
ATOM 593 C CA . ASP A 1 76 ? 1.803 4.043 5.861 1.00 94.31 76 ASP A CA 1
ATOM 594 C C . ASP A 1 76 ? 0.382 4.579 6.048 1.00 94.31 76 ASP A C 1
ATOM 596 O O . ASP A 1 76 ? -0.083 5.468 5.329 1.00 94.31 76 ASP A O 1
ATOM 600 N N . LYS A 1 77 ? -0.333 4.011 7.019 1.00 93.94 77 LYS A N 1
ATOM 601 C CA . LYS A 1 77 ? -1.689 4.440 7.361 1.00 93.94 77 LYS A CA 1
ATOM 602 C C . LYS A 1 77 ? -1.626 5.461 8.490 1.00 93.94 77 LYS A C 1
ATOM 604 O O . LYS A 1 77 ? -1.311 5.107 9.619 1.00 93.94 77 LYS A O 1
ATOM 609 N N . THR A 1 78 ? -2.005 6.702 8.202 1.00 95.06 78 THR A N 1
ATOM 610 C CA . THR A 1 78 ? -2.113 7.788 9.197 1.00 95.06 78 THR A CA 1
ATOM 611 C C . THR A 1 78 ? -3.455 7.803 9.933 1.00 95.06 78 THR A C 1
ATOM 613 O O . THR A 1 78 ? -3.610 8.486 10.937 1.00 95.06 78 THR A O 1
ATOM 616 N N . ASN A 1 79 ? -4.437 7.039 9.451 1.00 95.25 79 ASN A N 1
ATOM 617 C CA . ASN A 1 79 ? -5.832 7.104 9.900 1.00 95.25 79 ASN A CA 1
ATOM 618 C C . ASN A 1 79 ? -6.121 6.124 11.046 1.00 95.25 79 ASN A C 1
ATOM 620 O O . ASN A 1 79 ? -7.114 5.398 11.009 1.00 95.25 79 ASN A O 1
ATOM 624 N N . ILE A 1 80 ? -5.211 6.030 12.015 1.00 95.69 80 ILE A N 1
ATOM 625 C CA . ILE A 1 80 ? -5.333 5.129 13.164 1.00 95.69 80 ILE A CA 1
ATOM 626 C C . ILE A 1 80 ? -5.592 5.980 14.405 1.00 95.69 80 ILE A C 1
ATOM 628 O O . ILE A 1 80 ? -4.704 6.685 14.880 1.00 95.69 80 ILE A O 1
ATOM 632 N N . VAL A 1 81 ? -6.805 5.893 14.943 1.00 95.81 81 VAL A N 1
ATOM 633 C CA . VAL A 1 81 ? -7.256 6.653 16.117 1.00 95.81 81 VAL A CA 1
ATOM 634 C C . VAL A 1 81 ? -7.511 5.719 17.300 1.00 95.81 81 VAL A C 1
ATOM 636 O O . VAL A 1 81 ? -7.663 4.507 17.134 1.00 95.81 81 VAL A O 1
ATOM 639 N N . ASN A 1 82 ? -7.505 6.259 18.518 1.00 96.19 82 ASN A N 1
ATOM 640 C CA . ASN A 1 82 ? -7.893 5.509 19.713 1.00 96.19 82 ASN A CA 1
ATOM 641 C C . ASN A 1 82 ? -9.417 5.474 19.844 1.00 96.19 82 ASN A C 1
ATOM 643 O O . ASN A 1 82 ? -10.081 6.493 19.679 1.00 96.19 82 ASN A O 1
ATOM 647 N N . CYS A 1 83 ? -9.958 4.311 20.195 1.00 96.50 83 CYS A N 1
ATOM 648 C CA . CYS A 1 83 ? -11.373 4.157 20.496 1.00 96.50 83 CYS A CA 1
ATOM 649 C C . CYS A 1 83 ? -11.719 4.849 21.830 1.00 96.50 83 CYS A C 1
ATOM 651 O O . CYS A 1 83 ? -11.033 4.585 22.820 1.00 96.50 83 CYS A O 1
ATOM 653 N N . PRO A 1 84 ? -12.799 5.650 21.906 1.00 93.38 84 PRO A N 1
ATOM 654 C CA . PRO A 1 84 ? -13.190 6.341 23.139 1.00 93.38 84 PRO A CA 1
ATOM 655 C C . PRO A 1 84 ? -13.711 5.404 24.239 1.00 93.38 84 PRO A C 1
ATOM 657 O O . PRO A 1 84 ? -13.655 5.758 25.408 1.00 93.38 84 PRO A O 1
ATOM 660 N N . GLY A 1 85 ? -14.210 4.212 23.889 1.00 91.75 85 GLY A N 1
ATOM 661 C CA . GLY A 1 85 ? -14.742 3.260 24.869 1.00 91.75 85 GLY A CA 1
ATOM 662 C C . GLY A 1 85 ? -13.675 2.350 25.482 1.00 91.75 85 GLY A C 1
ATOM 663 O O . GLY A 1 85 ? -13.602 2.206 26.694 1.00 91.75 85 GLY A O 1
ATOM 664 N N . CYS A 1 86 ? -12.840 1.719 24.647 1.00 94.25 86 CYS A N 1
ATOM 665 C CA . CYS A 1 86 ? -11.872 0.710 25.100 1.00 94.25 86 CYS A CA 1
ATOM 666 C C . CYS A 1 86 ? -10.397 1.127 24.983 1.00 94.25 86 CYS A C 1
ATOM 668 O O . CYS A 1 86 ? -9.517 0.337 25.320 1.00 94.25 86 CYS A O 1
ATOM 670 N N . GLY A 1 87 ? -10.095 2.307 24.434 1.00 94.75 87 GLY A N 1
ATOM 671 C CA . GLY A 1 87 ? -8.726 2.806 24.247 1.00 94.75 87 GLY A CA 1
ATOM 672 C C . GLY A 1 87 ? -7.915 2.133 23.127 1.00 94.75 87 GLY A C 1
ATOM 673 O O . GLY A 1 87 ? -6.874 2.664 22.732 1.00 94.75 87 GLY A O 1
ATOM 674 N N . GLN A 1 88 ? -8.387 1.010 22.571 1.00 95.31 88 GLN A N 1
ATOM 675 C CA . GLN A 1 88 ? -7.715 0.275 21.493 1.00 95.31 88 GLN A CA 1
ATOM 676 C C . GLN A 1 88 ? -7.668 1.072 20.186 1.00 95.31 88 GLN A C 1
ATOM 678 O O . GLN A 1 88 ? -8.551 1.881 19.892 1.00 95.31 88 GLN A O 1
ATOM 683 N N . LYS A 1 89 ? -6.638 0.825 19.374 1.00 95.19 89 LYS A N 1
ATOM 684 C CA . LYS A 1 89 ? -6.468 1.481 18.074 1.00 95.19 89 LYS A CA 1
ATOM 685 C C . LYS A 1 89 ? -7.437 0.902 17.041 1.00 95.19 89 LYS A C 1
ATOM 687 O O . LYS A 1 89 ? -7.577 -0.313 16.924 1.00 95.19 89 LYS A O 1
ATOM 692 N N . HIS A 1 90 ? -8.080 1.767 16.269 1.00 95.06 90 HIS A N 1
ATOM 693 C CA . HIS A 1 90 ? -8.934 1.389 15.144 1.00 95.06 90 HIS A CA 1
ATOM 694 C C . HIS A 1 90 ? -8.799 2.400 13.999 1.00 95.06 90 HIS A C 1
ATOM 696 O O . HIS A 1 90 ? -8.168 3.446 14.149 1.00 95.06 90 HIS A O 1
ATOM 702 N N . LEU A 1 91 ? -9.350 2.062 12.833 1.00 95.44 91 LEU A N 1
ATOM 703 C CA . LEU A 1 91 ? -9.334 2.944 11.667 1.00 95.44 91 LEU A CA 1
ATOM 704 C C . LEU A 1 91 ? -10.369 4.067 11.818 1.00 95.44 91 LEU A C 1
ATOM 706 O O . LEU A 1 91 ? -11.487 3.829 12.280 1.00 95.44 91 LEU A O 1
ATOM 710 N N . THR A 1 92 ? -10.027 5.270 11.359 1.00 94.19 92 THR A N 1
ATOM 711 C CA . THR A 1 92 ? -10.971 6.392 11.261 1.00 94.19 92 THR A CA 1
ATOM 712 C C . THR A 1 92 ? -12.159 5.996 10.371 1.00 94.19 92 THR A C 1
ATOM 714 O O . THR A 1 92 ? -11.953 5.440 9.295 1.00 94.19 92 THR A O 1
ATOM 717 N N . HIS A 1 93 ? -13.389 6.268 10.822 1.00 94.31 93 HIS A N 1
ATOM 718 C CA . HIS A 1 93 ? -14.672 5.859 10.205 1.00 94.31 93 HIS A CA 1
ATOM 719 C C . HIS A 1 93 ? -15.053 4.373 10.308 1.00 94.31 93 HIS A C 1
ATOM 721 O O . HIS A 1 93 ? -16.093 3.979 9.786 1.00 94.31 93 HIS A O 1
ATOM 727 N N . HIS A 1 94 ? -14.274 3.547 11.007 1.00 94.31 94 HIS A N 1
ATOM 728 C CA . HIS A 1 94 ? -14.639 2.154 11.272 1.00 94.31 94 HIS A CA 1
ATOM 729 C C . HIS A 1 94 ? -15.037 1.956 12.734 1.00 94.31 94 HIS A C 1
ATOM 731 O O . HIS A 1 94 ? -14.427 2.531 13.637 1.00 94.31 94 HIS A O 1
ATOM 737 N N . LEU A 1 95 ? -16.018 1.086 12.984 1.00 93.44 95 LEU A N 1
ATOM 738 C CA . LEU A 1 95 ? -16.354 0.663 14.342 1.00 93.44 95 LEU A CA 1
ATOM 739 C C . LEU A 1 95 ? -15.183 -0.116 14.962 1.00 93.44 95 LEU A C 1
ATOM 741 O O . LEU A 1 95 ? -14.503 -0.893 14.288 1.00 93.44 95 LEU A O 1
ATOM 745 N N . CYS A 1 96 ? -14.937 0.084 16.257 1.00 96.06 96 CYS A N 1
ATOM 746 C CA . CYS A 1 96 ? -13.909 -0.668 16.965 1.00 96.06 96 CYS A CA 1
ATOM 747 C C . CYS A 1 96 ? -14.297 -2.151 17.060 1.00 96.06 96 CYS A C 1
ATOM 749 O O . CYS A 1 96 ? -15.327 -2.493 17.642 1.00 96.06 96 CYS A O 1
ATOM 751 N N . PHE A 1 97 ? -13.430 -3.029 16.546 1.00 93.25 97 PHE A N 1
ATOM 752 C CA . PHE A 1 97 ? -13.642 -4.478 16.563 1.00 93.25 97 PHE A CA 1
ATOM 753 C C . PHE A 1 97 ? -13.827 -5.035 17.983 1.00 93.25 97 PHE A C 1
ATOM 755 O O . PHE A 1 97 ? -14.693 -5.876 18.208 1.00 93.25 97 PHE A O 1
ATOM 762 N N . ASN A 1 98 ? -13.048 -4.543 18.952 1.00 94.62 98 ASN A N 1
ATOM 763 C CA . ASN A 1 98 ? -13.114 -5.015 20.334 1.00 94.62 98 ASN A CA 1
ATOM 764 C C . ASN A 1 98 ? -14.442 -4.640 21.007 1.00 94.62 98 ASN A C 1
ATOM 766 O O . ASN A 1 98 ? -15.089 -5.490 21.610 1.00 94.62 98 ASN A O 1
ATOM 770 N N . CYS A 1 99 ? -14.880 -3.385 20.854 1.00 94.00 99 CYS A N 1
ATOM 771 C CA . CYS A 1 99 ? -16.179 -2.953 21.367 1.00 94.00 99 CYS A CA 1
ATOM 772 C C . CYS A 1 99 ? -17.312 -3.759 20.729 1.00 94.00 99 CYS A C 1
ATOM 774 O O . CYS A 1 99 ? -18.136 -4.301 21.454 1.00 94.00 99 CYS A O 1
ATOM 776 N N . TYR A 1 100 ? -17.309 -3.907 19.400 1.00 94.69 100 TYR A N 1
ATOM 777 C CA . TYR A 1 100 ? -18.323 -4.683 18.684 1.00 94.69 100 TYR A CA 1
ATOM 778 C C . TYR A 1 100 ? -18.410 -6.135 19.178 1.00 94.69 100 TYR A C 1
ATOM 780 O O . TYR A 1 100 ? -19.495 -6.635 19.465 1.00 94.69 100 TYR A O 1
ATOM 788 N N . LYS A 1 101 ? -17.261 -6.798 19.359 1.00 94.38 101 LYS A N 1
ATOM 789 C CA . LYS A 1 101 ? -17.205 -8.160 19.900 1.00 94.38 101 LYS A CA 1
ATOM 790 C C . LYS A 1 101 ? -17.782 -8.243 21.315 1.00 94.38 101 LYS A C 1
ATOM 792 O O . LYS A 1 101 ? -18.493 -9.197 21.613 1.00 94.38 101 LYS A O 1
ATOM 797 N N . ASN A 1 102 ? -17.479 -7.270 22.172 1.00 93.19 102 ASN A N 1
ATOM 798 C CA . ASN A 1 102 ? -17.986 -7.247 23.542 1.00 93.19 102 ASN A CA 1
ATOM 799 C C . ASN A 1 102 ? -19.506 -7.063 23.579 1.00 93.19 102 ASN A C 1
ATOM 801 O O . ASN A 1 102 ? -20.165 -7.822 24.279 1.00 93.19 102 ASN A O 1
ATOM 805 N N . PHE A 1 103 ? -20.060 -6.138 22.789 1.00 91.75 103 PHE A N 1
ATOM 806 C CA . PHE A 1 103 ? -21.513 -5.959 22.683 1.00 91.75 103 PHE A CA 1
ATOM 807 C C . PHE A 1 103 ? -22.215 -7.259 22.261 1.00 91.75 103 PHE A C 1
ATOM 809 O O . PHE A 1 103 ? -23.088 -7.741 22.974 1.00 91.75 103 PHE A O 1
ATOM 816 N N . ASN A 1 104 ? -21.739 -7.914 21.199 1.00 91.81 104 ASN A N 1
ATOM 817 C CA . ASN A 1 104 ? -22.324 -9.171 20.711 1.00 91.81 104 ASN A CA 1
ATOM 818 C C . ASN A 1 104 ? -22.213 -10.359 21.687 1.00 91.81 104 ASN A C 1
ATOM 820 O O . ASN A 1 104 ? -22.888 -11.374 21.505 1.00 91.81 104 ASN A O 1
ATOM 824 N N . ASN A 1 105 ? -21.291 -10.301 22.649 1.00 90.06 105 ASN A N 1
ATOM 825 C CA . ASN A 1 105 ? -21.154 -11.331 23.678 1.00 90.06 105 ASN A CA 1
ATOM 826 C C . ASN A 1 105 ? -22.045 -11.058 24.890 1.00 90.06 105 ASN A C 1
ATOM 828 O O . ASN A 1 105 ? -22.352 -11.997 25.608 1.00 90.06 105 ASN A O 1
ATOM 832 N N . ILE A 1 106 ? -22.413 -9.797 25.130 1.00 89.69 106 ILE A N 1
ATOM 833 C CA . ILE A 1 106 ? -23.339 -9.409 26.200 1.00 89.69 106 ILE A CA 1
ATOM 834 C C . ILE A 1 106 ? -24.785 -9.702 25.784 1.00 89.69 106 ILE A C 1
ATOM 836 O O . ILE A 1 106 ? -25.596 -10.080 26.618 1.00 89.69 106 ILE A O 1
ATOM 840 N N . GLU A 1 107 ? -25.109 -9.540 24.500 1.00 80.31 107 GLU A N 1
ATOM 841 C CA . GLU A 1 107 ? -26.457 -9.774 23.959 1.00 80.31 107 GLU A CA 1
ATOM 842 C C . GLU A 1 107 ? -26.807 -11.261 23.727 1.00 80.31 107 GLU A C 1
ATOM 844 O O . GLU A 1 107 ? -27.882 -11.557 23.206 1.00 80.31 107 GLU A O 1
ATOM 849 N N . ARG A 1 108 ? -25.922 -12.200 24.085 1.00 63.38 108 ARG A N 1
ATOM 850 C CA . ARG A 1 108 ? -26.151 -13.652 23.994 1.00 63.38 108 ARG A CA 1
ATOM 851 C C . ARG A 1 108 ? -26.253 -14.281 25.371 1.00 63.38 108 ARG A C 1
ATOM 853 O O . ARG A 1 108 ? -27.115 -15.174 25.510 1.00 63.38 108 ARG A O 1
#

pLDDT: mean 74.23, std 21.22, range [34.16, 98.06]